Protein AF-A0A957G9R8-F1 (afdb_monomer)

pLDDT: mean 89.54, std 7.8, range [65.19, 97.25]

Foldseek 3Di:
DQQAAFQQWEAEPVGHTDAGWWKKWAAPDDADVVVVRAGIWTWGADPVVRFIFTHHSVQWDHDDPPRSYIYGVHHPVCRVVSPRSDDDPCVVVVRIPMDTGHHD

Mean predicted aligned error: 4.34 Å

Radius of gyration: 12.79 Å; Cα contacts (8 Å, |Δi|>4): 226; chains: 1; bounding box: 31×30×31 Å

Sequence (104 aa):
MLPINYQDEVWTSDGQRLGVAHHYYERPDEAQPDLLFYAAYVEVENFDLGMTYYIPTDFFAERGESSGRVTLTVPMKTVLNRTWTRRPEFVIRGLAQEQELPAG

Secondary structure (DSSP, 8-state):
--S--TTPEEE-TTS-EEEEEEEEEE-SSPPBGGGTB-SEEEEEEETTTTEEEEEEGGGEEEEETTTTEEEESS-HHHHHHTTTTSPPHHHHTT-SEEEEPPP-

Structure (mmCIF, N/CA/C/O backbone):
data_AF-A0A957G9R8-F1
#
_entry.id   AF-A0A957G9R8-F1
#
loop_
_atom_site.group_PDB
_atom_site.id
_atom_site.type_symbol
_atom_site.label_atom_id
_atom_site.label_alt_id
_atom_site.label_comp_id
_atom_site.label_asym_id
_atom_site.label_entity_id
_atom_site.label_seq_id
_atom_site.pdbx_PDB_ins_code
_atom_site.Cartn_x
_atom_site.Cartn_y
_atom_site.Cartn_z
_atom_site.occupancy
_atom_site.B_iso_or_equiv
_atom_site.auth_seq_id
_atom_site.auth_comp_id
_atom_site.auth_asym_id
_atom_site.auth_atom_id
_atom_site.pdbx_PDB_model_num
ATOM 1 N N . MET A 1 1 ? -11.573 -1.261 -10.094 1.00 65.19 1 MET A N 1
ATOM 2 C CA . MET A 1 1 ? -11.075 0.083 -9.734 1.00 65.19 1 MET A CA 1
ATOM 3 C C . MET A 1 1 ? -10.380 -0.059 -8.395 1.00 65.19 1 MET A C 1
ATOM 5 O O . MET A 1 1 ? -10.948 -0.720 -7.533 1.00 65.19 1 MET A O 1
ATOM 9 N N . LEU A 1 2 ? -9.147 0.432 -8.260 1.00 81.12 2 LEU A N 1
ATOM 10 C CA . LEU A 1 2 ? -8.383 0.298 -7.020 1.00 81.12 2 LEU A CA 1
ATOM 11 C C . LEU A 1 2 ? -9.053 1.155 -5.929 1.00 81.12 2 LEU A C 1
ATOM 13 O O . LEU A 1 2 ? -9.298 2.334 -6.183 1.00 81.12 2 LEU A O 1
ATOM 17 N N . PRO A 1 3 ? -9.396 0.596 -4.757 1.00 86.50 3 PRO A N 1
ATOM 18 C CA . PRO A 1 3 ? -10.121 1.313 -3.713 1.00 86.50 3 PRO A CA 1
ATOM 19 C C . PRO A 1 3 ? -9.145 2.132 -2.858 1.00 86.50 3 PRO A C 1
ATOM 21 O O . PRO A 1 3 ? -9.015 1.897 -1.661 1.00 86.50 3 PRO A O 1
ATOM 24 N N . ILE A 1 4 ? -8.405 3.051 -3.480 1.00 92.25 4 ILE A N 1
ATOM 25 C CA . ILE A 1 4 ? -7.467 3.927 -2.778 1.00 92.25 4 ILE A CA 1
ATOM 26 C C . ILE A 1 4 ? -7.305 5.260 -3.498 1.00 92.25 4 ILE A C 1
ATOM 28 O O . ILE A 1 4 ? -7.159 5.307 -4.721 1.00 92.25 4 ILE A O 1
ATOM 32 N N . ASN A 1 5 ? -7.305 6.323 -2.708 1.00 93.81 5 ASN A N 1
ATOM 33 C CA . ASN A 1 5 ? -7.073 7.688 -3.142 1.00 93.81 5 ASN A CA 1
ATOM 34 C C . ASN A 1 5 ? -5.739 8.201 -2.582 1.00 93.81 5 ASN A C 1
ATOM 36 O O . ASN A 1 5 ? -5.149 7.620 -1.666 1.00 93.81 5 ASN A O 1
ATOM 40 N N . TYR A 1 6 ? -5.264 9.313 -3.134 1.00 94.12 6 TYR A N 1
ATOM 41 C CA . TYR A 1 6 ? -4.105 10.026 -2.619 1.00 94.12 6 TYR A CA 1
ATOM 42 C C . TYR A 1 6 ? -4.325 10.400 -1.146 1.00 94.12 6 TYR A C 1
ATOM 44 O O . TYR A 1 6 ? -5.383 10.906 -0.774 1.00 94.12 6 TYR A O 1
ATOM 52 N N . GLN A 1 7 ? -3.309 10.147 -0.323 1.00 94.44 7 GLN A N 1
ATOM 53 C CA . GLN A 1 7 ? -3.271 10.352 1.127 1.00 94.44 7 GLN A CA 1
ATOM 54 C C . GLN A 1 7 ? -4.228 9.505 1.971 1.00 94.44 7 GLN A C 1
ATOM 56 O O . GLN A 1 7 ? -4.284 9.702 3.187 1.00 94.44 7 GLN A O 1
ATOM 61 N N . ASP A 1 8 ? -4.909 8.516 1.389 1.00 95.38 8 ASP A N 1
ATOM 62 C CA . ASP A 1 8 ? -5.616 7.530 2.200 1.00 95.38 8 ASP A CA 1
ATOM 63 C C . ASP A 1 8 ? -4.635 6.800 3.129 1.00 95.38 8 ASP A C 1
ATOM 65 O O . ASP A 1 8 ? -3.535 6.395 2.732 1.00 95.38 8 ASP A O 1
ATOM 69 N N . GLU A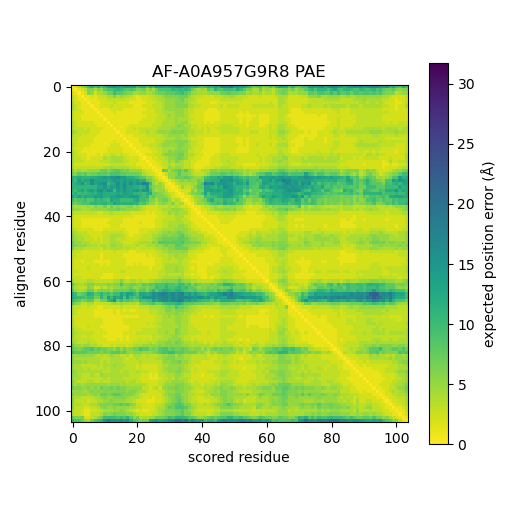 1 9 ? -5.051 6.593 4.375 1.00 95.88 9 GLU A N 1
ATOM 70 C CA . GLU A 1 9 ? -4.285 5.822 5.337 1.00 95.88 9 GLU A CA 1
ATOM 71 C C . GLU A 1 9 ? -4.373 4.331 5.032 1.00 95.88 9 GLU A C 1
ATOM 73 O O . GLU A 1 9 ? -5.461 3.761 4.919 1.00 95.88 9 GLU A O 1
ATOM 78 N N . VAL A 1 10 ? -3.226 3.663 5.007 1.00 96.56 10 VAL A N 1
ATOM 79 C CA . VAL A 1 10 ? -3.141 2.224 4.765 1.00 96.56 10 VAL A CA 1
ATOM 80 C C . VAL A 1 10 ? -2.880 1.494 6.072 1.00 96.56 10 VAL A C 1
ATOM 82 O O . VAL A 1 10 ? -1.921 1.782 6.792 1.00 96.56 10 VAL A O 1
ATOM 85 N N . TRP A 1 11 ? -3.732 0.520 6.369 1.00 96.44 11 TRP A N 1
ATOM 86 C CA . TRP A 1 11 ? -3.700 -0.263 7.598 1.00 96.44 11 TRP A CA 1
ATOM 87 C C . TRP A 1 11 ? -3.644 -1.753 7.284 1.00 96.44 11 TRP A C 1
ATOM 89 O O . TRP A 1 11 ? -4.271 -2.219 6.342 1.00 96.44 11 TRP A O 1
ATOM 99 N N . THR A 1 12 ? -2.926 -2.534 8.078 1.00 96.50 12 THR A N 1
ATOM 100 C CA . THR A 1 12 ? -2.902 -3.996 7.952 1.00 96.50 12 THR A CA 1
ATOM 101 C C . THR A 1 12 ? -4.188 -4.627 8.492 1.00 96.50 12 THR A C 1
ATOM 103 O O . THR A 1 12 ? -4.925 -4.008 9.266 1.00 96.50 12 THR A O 1
ATOM 106 N N . SER A 1 13 ? -4.450 -5.887 8.132 1.00 96.25 13 SER A N 1
ATOM 107 C CA . SER A 1 13 ? -5.645 -6.618 8.584 1.00 96.25 13 SER A CA 1
ATOM 108 C C . SER A 1 13 ? -5.702 -6.799 10.107 1.00 96.25 13 SER A C 1
ATOM 110 O O . SER A 1 13 ? -6.775 -6.975 10.674 1.00 96.25 13 SER A O 1
ATOM 112 N N . ASP A 1 14 ? -4.543 -6.775 10.773 1.00 96.31 14 ASP A N 1
ATOM 113 C CA . ASP A 1 14 ? -4.388 -6.836 12.230 1.00 96.31 14 ASP A CA 1
ATOM 114 C C . ASP A 1 14 ? -4.346 -5.446 12.896 1.00 96.31 14 ASP A C 1
ATOM 116 O O . ASP A 1 14 ? -4.028 -5.337 14.077 1.00 96.31 14 ASP A O 1
ATOM 120 N N . GLY A 1 15 ? -4.703 -4.387 12.161 1.00 95.06 15 GLY A N 1
ATOM 121 C CA . GLY A 1 15 ? -4.953 -3.058 12.718 1.00 95.06 15 GLY A CA 1
ATOM 122 C C . GLY A 1 15 ? -3.712 -2.193 12.931 1.00 95.06 15 GLY A C 1
ATOM 123 O O . GLY A 1 15 ? -3.771 -1.257 13.724 1.00 95.06 15 GLY A O 1
ATOM 124 N N . GLN A 1 16 ? -2.605 -2.464 12.237 1.00 95.38 16 GLN A N 1
ATOM 125 C CA . GLN A 1 16 ? -1.395 -1.640 12.311 1.00 95.38 16 GLN A CA 1
ATOM 126 C C . GLN A 1 16 ? -1.353 -0.644 11.153 1.00 95.38 16 GLN A C 1
ATOM 128 O O . GLN A 1 16 ? -1.530 -1.019 9.995 1.00 95.38 16 GLN A O 1
ATOM 133 N N . ARG A 1 17 ? -1.106 0.633 11.451 1.00 95.50 17 ARG A N 1
ATOM 134 C CA . ARG A 1 17 ? -0.970 1.678 10.429 1.00 95.50 17 ARG A CA 1
ATOM 135 C C . ARG A 1 17 ? 0.382 1.564 9.731 1.00 95.50 17 ARG A C 1
ATOM 137 O O . ARG A 1 17 ? 1.416 1.556 10.395 1.00 95.50 17 ARG A O 1
ATOM 144 N N . LEU A 1 18 ? 0.367 1.519 8.401 1.00 95.88 18 LEU A N 1
ATOM 145 C CA . LEU A 1 18 ? 1.574 1.534 7.577 1.00 95.88 18 LEU A CA 1
ATOM 146 C C . LEU A 1 18 ? 1.981 2.944 7.180 1.00 95.88 18 LE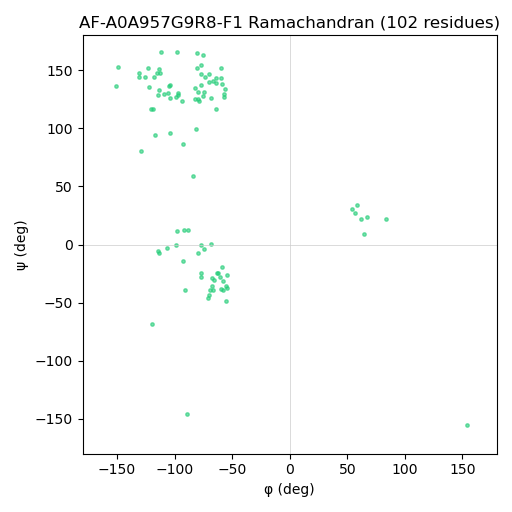U A C 1
ATOM 148 O O . LEU A 1 18 ? 3.171 3.216 7.191 1.00 95.88 18 LEU A O 1
ATOM 152 N N . GLY A 1 19 ? 1.039 3.826 6.853 1.00 96.62 19 GLY A N 1
ATOM 153 C CA . GLY A 1 19 ? 1.339 5.168 6.352 1.00 96.62 19 GLY A CA 1
ATOM 154 C C . GLY A 1 19 ? 0.209 5.712 5.485 1.00 96.62 19 GLY A C 1
ATOM 155 O O . GLY A 1 19 ? -0.932 5.270 5.630 1.00 96.62 19 GLY A O 1
ATOM 156 N N . VAL A 1 20 ? 0.533 6.638 4.585 1.00 96.44 20 VAL A N 1
ATOM 157 C CA . VAL A 1 20 ? -0.406 7.239 3.623 1.00 96.44 20 VAL A CA 1
ATOM 158 C C . VAL A 1 20 ? 0.001 6.929 2.185 1.00 96.44 20 VAL A C 1
ATOM 160 O O . VAL A 1 20 ? 1.190 6.837 1.886 1.00 96.44 20 VAL A O 1
ATOM 163 N N . ALA A 1 21 ? -0.974 6.732 1.301 1.00 96.69 21 ALA A N 1
ATOM 164 C CA . ALA A 1 21 ? -0.730 6.360 -0.092 1.00 96.69 21 ALA A CA 1
ATOM 165 C C . ALA A 1 21 ? -0.405 7.567 -0.981 1.00 96.69 21 ALA A C 1
ATOM 167 O O . ALA A 1 21 ? -1.103 8.577 -0.927 1.00 96.69 21 ALA A O 1
ATOM 168 N N . HIS A 1 22 ? 0.621 7.455 -1.825 1.00 94.69 22 HIS A N 1
ATOM 169 C CA . HIS A 1 22 ? 1.079 8.539 -2.702 1.00 94.69 22 HIS A CA 1
ATOM 170 C C . HIS A 1 22 ? 0.997 8.166 -4.185 1.00 94.69 22 HIS A C 1
ATOM 172 O O . HIS A 1 22 ? 0.163 8.707 -4.910 1.00 94.69 22 HIS A O 1
ATOM 178 N N . HIS A 1 23 ? 1.836 7.228 -4.625 1.00 94.19 23 HIS A N 1
ATOM 179 C CA . HIS A 1 23 ? 1.983 6.884 -6.039 1.00 94.19 23 HIS A CA 1
ATOM 180 C C . HIS A 1 23 ? 1.489 5.476 -6.337 1.00 94.19 23 HIS A C 1
ATOM 182 O O . HIS A 1 23 ? 1.575 4.570 -5.503 1.00 94.19 23 HIS A O 1
ATOM 188 N N . TYR A 1 24 ? 1.021 5.288 -7.565 1.00 93.88 24 TYR A N 1
ATOM 189 C CA . TYR A 1 24 ? 0.719 3.989 -8.141 1.00 93.88 24 TYR A CA 1
ATOM 190 C C . TYR A 1 24 ? 1.747 3.664 -9.226 1.00 93.88 24 TYR A C 1
ATOM 192 O O . TYR A 1 24 ? 2.001 4.465 -10.124 1.00 93.88 24 TYR A O 1
ATOM 200 N N . TYR A 1 25 ? 2.331 2.473 -9.148 1.00 94.19 25 TYR A N 1
ATOM 201 C CA . TYR A 1 25 ? 3.324 1.975 -10.090 1.00 94.19 25 TYR A CA 1
ATOM 202 C C . TYR A 1 25 ? 2.811 0.720 -10.772 1.00 94.19 25 TYR A C 1
ATOM 204 O O . TYR A 1 25 ? 2.663 -0.316 -10.121 1.00 94.19 25 TYR A O 1
ATOM 212 N N . GLU A 1 26 ? 2.625 0.782 -12.085 1.00 92.44 26 GLU A N 1
ATOM 213 C CA . GLU A 1 26 ? 2.250 -0.372 -12.898 1.00 92.44 26 GLU A CA 1
ATOM 214 C C . GLU A 1 26 ? 3.437 -0.899 -13.696 1.00 92.44 26 GLU A C 1
ATOM 216 O O . GLU A 1 26 ? 4.257 -0.150 -14.240 1.00 92.44 26 GLU A O 1
ATOM 221 N N . ARG A 1 27 ? 3.554 -2.223 -13.728 1.00 87.88 27 ARG A N 1
ATOM 222 C CA . ARG A 1 27 ? 4.557 -2.929 -14.510 1.00 87.88 27 ARG A CA 1
ATOM 223 C C . ARG A 1 27 ? 4.133 -2.942 -15.987 1.00 87.88 27 ARG A C 1
ATOM 225 O O . ARG A 1 27 ? 2.977 -3.228 -16.272 1.00 87.88 27 ARG A O 1
ATOM 232 N N . PRO A 1 28 ? 5.059 -2.709 -16.932 1.00 81.31 28 PRO A N 1
ATOM 233 C CA . PRO A 1 28 ? 4.752 -2.778 -18.363 1.00 81.31 28 PRO A CA 1
ATOM 234 C C . PRO A 1 28 ? 4.648 -4.219 -18.902 1.00 81.31 28 PRO A C 1
ATOM 236 O O . PRO A 1 28 ? 4.005 -4.450 -19.922 1.00 81.31 28 PRO A O 1
ATOM 239 N N . ASP A 1 29 ? 5.298 -5.171 -18.231 1.00 77.81 29 ASP A N 1
ATOM 240 C CA . ASP A 1 29 ? 5.394 -6.584 -18.610 1.00 77.81 29 ASP A CA 1
ATOM 241 C C . ASP A 1 29 ? 4.385 -7.475 -17.864 1.00 77.81 29 ASP A C 1
ATOM 243 O O . ASP A 1 29 ? 3.847 -7.104 -16.819 1.00 77.81 29 ASP A O 1
ATOM 247 N N . GLU A 1 30 ? 4.199 -8.703 -18.359 1.00 78.00 30 GLU A N 1
ATOM 248 C CA . GLU A 1 30 ? 3.310 -9.703 -17.760 1.00 78.00 30 GLU A CA 1
ATOM 249 C C . GLU A 1 30 ? 3.682 -10.007 -16.294 1.00 78.00 30 GLU A C 1
ATOM 251 O O . GLU A 1 30 ? 4.829 -10.323 -15.958 1.00 78.00 30 GLU A O 1
ATOM 256 N N . ALA A 1 31 ? 2.696 -9.898 -15.403 1.00 76.12 31 ALA A N 1
ATOM 257 C CA . ALA A 1 31 ? 2.854 -10.193 -13.985 1.00 76.12 31 ALA A CA 1
ATOM 258 C C . ALA A 1 31 ? 2.942 -11.707 -13.738 1.00 76.12 31 ALA A C 1
ATOM 260 O O . ALA A 1 31 ? 2.244 -12.495 -14.368 1.00 76.12 31 ALA A O 1
ATOM 261 N N . GLN A 1 32 ? 3.756 -12.115 -12.762 1.00 75.56 32 GLN A N 1
ATOM 262 C CA . GLN A 1 32 ? 3.851 -13.503 -12.294 1.00 75.56 32 GLN A CA 1
ATOM 263 C C . GLN A 1 32 ? 3.720 -13.523 -10.763 1.00 75.56 32 GLN A C 1
ATOM 265 O O . GLN A 1 32 ? 4.730 -13.579 -10.050 1.00 75.56 32 GLN A O 1
ATOM 270 N N . PRO A 1 33 ? 2.487 -13.444 -10.226 1.00 69.31 33 PRO A N 1
ATOM 271 C CA . PRO A 1 33 ? 2.243 -13.335 -8.785 1.00 69.31 33 PRO A CA 1
ATOM 272 C C . PRO A 1 33 ? 2.830 -14.495 -7.970 1.00 69.31 33 PRO A C 1
AT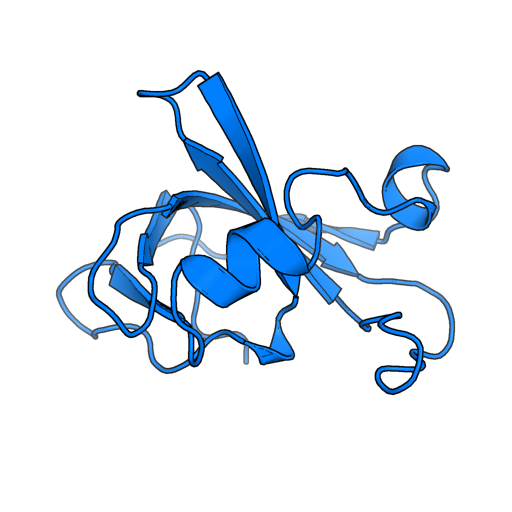OM 274 O O . PRO A 1 33 ? 3.288 -14.281 -6.846 1.00 69.31 33 PRO A O 1
ATOM 277 N N . ASP A 1 34 ? 2.900 -15.693 -8.559 1.00 72.31 34 ASP A N 1
ATOM 278 C CA . ASP A 1 34 ? 3.510 -16.886 -7.950 1.00 72.31 34 ASP A CA 1
ATOM 279 C C . ASP A 1 34 ? 5.013 -16.713 -7.677 1.00 72.31 34 ASP A C 1
ATOM 281 O O . ASP A 1 34 ? 5.564 -17.333 -6.767 1.00 72.31 34 ASP A O 1
ATOM 285 N N . LEU A 1 35 ? 5.672 -15.817 -8.420 1.00 69.12 35 LEU A N 1
ATOM 286 C CA . LEU A 1 35 ? 7.064 -15.408 -8.214 1.00 69.12 35 LEU A CA 1
ATOM 287 C C . LEU A 1 35 ? 7.187 -14.094 -7.431 1.00 69.12 35 LEU A C 1
ATOM 289 O O . LEU A 1 35 ? 8.267 -13.509 -7.368 1.00 69.12 35 LEU A O 1
ATOM 293 N N . LEU A 1 36 ? 6.090 -13.615 -6.832 1.00 72.25 36 LEU A N 1
ATOM 294 C CA . LEU A 1 36 ? 5.990 -12.306 -6.176 1.00 72.25 36 LEU A CA 1
ATOM 295 C C . LEU A 1 36 ? 6.231 -11.128 -7.140 1.00 72.25 36 LEU A C 1
ATOM 297 O O . LEU A 1 36 ? 6.559 -10.021 -6.703 1.00 72.25 36 LEU A O 1
ATOM 301 N N . PHE A 1 37 ? 6.042 -11.348 -8.444 1.00 78.75 37 PHE A N 1
ATOM 302 C CA . PHE A 1 37 ? 6.036 -10.300 -9.457 1.00 78.75 37 PHE A CA 1
ATOM 303 C C . PHE A 1 37 ? 4.612 -9.818 -9.676 1.00 78.75 37 PHE A C 1
ATOM 305 O O . PHE A 1 37 ? 3.899 -10.296 -10.554 1.00 78.75 37 PHE A O 1
ATOM 312 N N . TYR A 1 38 ? 4.203 -8.861 -8.854 1.00 87.81 38 TYR A N 1
ATOM 313 C CA . TYR A 1 38 ? 2.877 -8.271 -8.960 1.00 87.81 38 TYR A CA 1
ATOM 314 C C . TYR A 1 38 ? 2.803 -7.281 -10.123 1.00 87.81 38 TYR A C 1
ATOM 316 O O . TYR A 1 38 ? 3.822 -6.712 -10.544 1.00 87.81 38 TYR A O 1
ATOM 324 N N . ALA A 1 39 ? 1.584 -7.106 -10.632 1.00 88.50 39 ALA A N 1
ATOM 325 C CA . ALA A 1 39 ? 1.285 -6.216 -11.748 1.00 88.50 39 ALA A CA 1
ATOM 326 C C . ALA A 1 39 ? 1.450 -4.746 -11.359 1.00 88.50 39 ALA A C 1
ATOM 328 O O . ALA A 1 39 ? 1.983 -3.958 -12.133 1.00 88.50 39 ALA A O 1
ATOM 329 N N . ALA A 1 40 ? 1.040 -4.389 -10.141 1.00 92.38 40 ALA A N 1
ATOM 330 C CA . ALA A 1 40 ? 1.085 -3.014 -9.683 1.00 92.38 40 ALA A CA 1
ATOM 331 C C . ALA A 1 40 ? 1.297 -2.898 -8.175 1.00 92.38 40 ALA A C 1
ATOM 333 O O . ALA A 1 40 ? 0.910 -3.781 -7.400 1.00 92.38 40 ALA A O 1
ATOM 334 N N . TYR A 1 41 ? 1.892 -1.779 -7.776 1.00 94.81 41 TYR A N 1
ATOM 335 C CA . TYR A 1 41 ? 2.224 -1.442 -6.400 1.00 94.81 41 TYR A CA 1
ATOM 336 C C . TYR A 1 41 ? 1.736 -0.037 -6.070 1.00 94.81 41 TYR A C 1
ATOM 338 O O . TYR A 1 41 ? 1.769 0.850 -6.918 1.00 94.81 41 TYR A O 1
ATOM 346 N N . VAL A 1 42 ? 1.358 0.172 -4.816 1.00 96.56 42 VAL A N 1
ATOM 347 C CA . VAL A 1 42 ? 1.124 1.494 -4.239 1.00 96.56 42 VAL A CA 1
ATOM 348 C C . VAL A 1 42 ? 2.284 1.835 -3.316 1.00 96.56 42 VAL A C 1
ATOM 350 O O . VAL A 1 42 ? 2.664 1.027 -2.462 1.00 96.56 42 VAL A O 1
ATOM 353 N N . GLU A 1 43 ? 2.843 3.027 -3.485 1.00 96.94 43 GLU A N 1
ATOM 354 C CA . GLU A 1 43 ? 3.797 3.608 -2.549 1.00 96.94 43 GLU A CA 1
ATOM 355 C C . GLU A 1 43 ? 3.061 4.183 -1.344 1.00 96.94 43 GLU A C 1
ATOM 357 O O . GLU A 1 43 ? 2.164 5.016 -1.477 1.00 96.94 43 GLU A O 1
ATOM 362 N N . VAL A 1 44 ? 3.443 3.703 -0.165 1.00 97.25 44 VAL A N 1
ATOM 363 C CA . VAL A 1 44 ? 2.876 4.094 1.121 1.00 97.25 44 VAL A CA 1
ATOM 364 C C . VAL A 1 44 ? 3.990 4.665 1.981 1.00 97.25 44 VAL A C 1
ATOM 366 O O . VAL A 1 44 ? 4.931 3.955 2.344 1.00 97.25 44 VAL A O 1
ATOM 369 N N . GLU A 1 45 ? 3.880 5.940 2.325 1.00 96.88 45 GLU A N 1
ATOM 370 C CA . GLU A 1 45 ? 4.878 6.656 3.110 1.00 96.88 45 GLU A CA 1
ATOM 371 C C . GLU A 1 45 ? 4.474 6.727 4.583 1.00 96.88 45 GLU A C 1
ATOM 373 O O . GLU A 1 45 ? 3.380 7.160 4.953 1.00 96.88 45 GLU A O 1
ATOM 378 N N . ASN A 1 46 ? 5.391 6.299 5.445 1.00 95.56 46 ASN A N 1
ATOM 379 C CA . ASN A 1 46 ? 5.312 6.447 6.886 1.00 95.56 46 ASN A CA 1
ATOM 380 C C . ASN A 1 46 ? 6.255 7.563 7.332 1.00 95.56 46 ASN A C 1
ATOM 382 O O . ASN A 1 46 ? 7.445 7.334 7.560 1.00 95.56 46 ASN A O 1
ATOM 386 N N . PHE A 1 47 ? 5.718 8.768 7.490 1.00 90.81 47 PHE A N 1
ATOM 387 C CA . PHE A 1 47 ? 6.504 9.911 7.950 1.00 90.81 47 PHE A CA 1
ATOM 388 C C . PHE A 1 47 ? 6.972 9.781 9.403 1.00 90.81 47 PHE A C 1
ATOM 390 O O . PHE A 1 47 ? 8.036 10.293 9.739 1.00 90.81 47 PHE A O 1
ATOM 397 N N . ASP A 1 48 ? 6.226 9.060 10.245 1.00 90.62 48 ASP A N 1
ATOM 398 C CA . ASP A 1 48 ? 6.557 8.884 11.664 1.00 90.62 48 ASP A CA 1
ATOM 399 C C . ASP A 1 48 ? 7.830 8.043 11.849 1.00 90.62 48 ASP A C 1
ATOM 401 O O . ASP A 1 48 ? 8.629 8.287 12.753 1.00 90.62 48 ASP A O 1
ATOM 405 N N . LEU A 1 49 ? 8.029 7.053 10.976 1.00 90.00 49 LEU A N 1
ATOM 406 C CA . LEU A 1 49 ? 9.157 6.120 11.018 1.00 90.00 49 LEU A CA 1
ATOM 407 C C . LEU A 1 49 ? 10.204 6.386 9.928 1.00 90.00 49 LEU A C 1
ATOM 409 O O . LEU A 1 49 ? 11.216 5.687 9.882 1.00 90.00 49 LEU A O 1
ATOM 413 N N . GLY A 1 50 ? 9.963 7.356 9.039 1.00 92.31 50 GLY A N 1
ATOM 414 C CA . GLY A 1 50 ? 10.807 7.612 7.870 1.00 92.31 50 GLY A CA 1
ATOM 415 C C . GLY A 1 50 ? 10.926 6.394 6.947 1.00 92.31 50 GLY A C 1
ATOM 416 O O . GLY A 1 50 ? 11.996 6.142 6.394 1.00 92.31 50 GLY A O 1
ATOM 417 N N . MET A 1 51 ? 9.859 5.598 6.836 1.00 91.88 51 MET A N 1
ATOM 418 C CA . MET A 1 51 ? 9.833 4.372 6.036 1.00 91.88 51 MET A CA 1
ATOM 419 C C . MET A 1 51 ? 8.903 4.514 4.840 1.00 91.88 51 MET A C 1
ATOM 421 O O . MET A 1 51 ? 7.855 5.144 4.929 1.00 91.88 51 MET A O 1
ATOM 425 N N . THR A 1 52 ? 9.250 3.840 3.750 1.00 95.69 52 THR A N 1
ATOM 426 C CA . THR A 1 52 ? 8.403 3.733 2.563 1.00 95.69 52 THR A CA 1
ATOM 427 C C . THR A 1 52 ? 8.137 2.266 2.274 1.00 95.69 52 THR A C 1
ATOM 429 O O . THR A 1 52 ? 9.050 1.435 2.315 1.00 95.69 52 THR A O 1
ATOM 432 N N . TYR A 1 53 ? 6.883 1.951 1.977 1.00 96.12 53 TYR A N 1
ATOM 433 C CA . TYR A 1 53 ? 6.448 0.627 1.570 1.00 96.12 53 TYR A CA 1
ATOM 434 C C . TYR A 1 53 ? 5.938 0.651 0.133 1.00 96.12 53 TYR A C 1
ATOM 436 O O . TYR A 1 53 ? 5.330 1.619 -0.305 1.00 96.12 53 TYR A O 1
ATOM 444 N N . TYR A 1 54 ? 6.136 -0.452 -0.575 1.00 95.56 54 TYR A N 1
ATOM 445 C CA . TYR A 1 54 ? 5.616 -0.715 -1.909 1.00 95.56 54 TYR A CA 1
ATOM 446 C C . TYR A 1 54 ? 4.681 -1.910 -1.799 1.00 95.56 54 TYR A C 1
ATOM 448 O O . TYR A 1 54 ? 5.116 -3.065 -1.801 1.00 95.56 54 TYR A O 1
ATOM 456 N N . ILE A 1 55 ? 3.394 -1.622 -1.634 1.00 96.06 55 ILE A N 1
ATOM 457 C CA . ILE A 1 55 ? 2.374 -2.626 -1.345 1.00 96.06 55 ILE A CA 1
ATOM 458 C C . ILE A 1 55 ? 1.737 -3.085 -2.656 1.00 96.06 55 ILE A C 1
ATOM 460 O O . ILE A 1 55 ? 1.210 -2.246 -3.384 1.00 96.06 55 ILE A O 1
ATOM 464 N N . PRO A 1 56 ? 1.742 -4.389 -2.978 1.00 94.8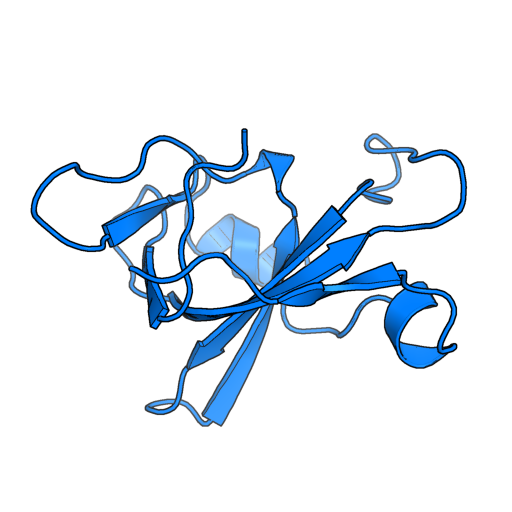1 56 PRO A N 1
ATOM 465 C CA . PRO A 1 56 ? 1.052 -4.869 -4.163 1.00 94.81 56 PRO A CA 1
ATOM 466 C C . PRO A 1 56 ? -0.455 -4.645 -4.076 1.00 94.81 56 PRO A C 1
ATOM 468 O O . PRO A 1 56 ? -1.074 -4.870 -3.033 1.00 94.81 56 PRO A O 1
ATOM 471 N N . THR A 1 57 ? -1.039 -4.230 -5.194 1.00 93.69 57 THR A N 1
ATOM 472 C CA . THR A 1 57 ? -2.463 -3.871 -5.290 1.00 93.69 57 THR A CA 1
ATOM 473 C C . THR A 1 57 ? -3.408 -5.025 -4.950 1.00 93.69 57 THR A C 1
ATOM 475 O O . THR A 1 57 ? -4.474 -4.788 -4.387 1.00 93.69 57 THR A O 1
ATOM 478 N N . ASP A 1 58 ? -2.976 -6.270 -5.168 1.00 92.00 58 ASP A N 1
ATOM 479 C CA . ASP A 1 58 ? -3.701 -7.499 -4.816 1.00 92.00 58 ASP A CA 1
ATOM 480 C C . ASP A 1 58 ? -4.032 -7.626 -3.318 1.00 92.00 58 ASP A C 1
ATOM 482 O O . ASP A 1 58 ? -4.898 -8.411 -2.928 1.00 92.00 58 ASP A O 1
ATOM 486 N N . PHE A 1 59 ? -3.331 -6.881 -2.457 1.00 94.62 59 PHE A N 1
ATOM 487 C CA . PHE A 1 59 ? -3.528 -6.937 -1.011 1.00 94.62 59 PHE A CA 1
ATOM 488 C C . PHE A 1 59 ? -4.412 -5.824 -0.462 1.00 94.62 59 PHE A C 1
ATOM 490 O O . PHE A 1 59 ? -4.642 -5.813 0.743 1.00 94.62 59 PHE A O 1
ATOM 497 N N . PHE A 1 60 ? -4.921 -4.909 -1.286 1.00 94.12 60 PHE A N 1
ATOM 498 C CA . PHE A 1 60 ? -5.862 -3.888 -0.829 1.00 94.12 60 PHE A CA 1
ATOM 499 C C . PHE A 1 60 ? -7.279 -4.468 -0.785 1.00 94.12 60 PHE A C 1
ATOM 501 O O . PHE A 1 60 ? -7.767 -5.018 -1.770 1.00 94.12 60 PHE A O 1
ATOM 508 N N . ALA A 1 61 ? -7.925 -4.371 0.377 1.00 91.38 61 ALA A N 1
ATOM 509 C CA . ALA A 1 61 ? -9.337 -4.697 0.544 1.00 91.38 61 ALA A CA 1
ATOM 510 C C . ALA A 1 61 ? -10.188 -3.443 0.277 1.00 91.38 61 ALA A C 1
ATOM 512 O O . ALA A 1 61 ? -9.841 -2.614 -0.556 1.00 91.38 61 ALA A O 1
ATOM 513 N N . GLU A 1 62 ? -11.307 -3.286 0.978 1.00 84.62 62 GLU A N 1
ATOM 514 C CA . GLU A 1 62 ? -12.196 -2.140 0.803 1.00 84.62 62 GLU A CA 1
ATOM 515 C C . GLU A 1 62 ? -11.660 -0.861 1.473 1.00 84.62 62 GLU A C 1
ATOM 517 O O . GLU A 1 62 ? -11.031 -0.889 2.540 1.00 84.62 62 GLU A O 1
ATOM 522 N N . ARG A 1 63 ? -11.960 0.281 0.840 1.00 84.50 63 ARG A N 1
ATOM 523 C CA . ARG A 1 63 ? -11.840 1.617 1.434 1.00 84.50 63 ARG A CA 1
ATOM 524 C C . ARG A 1 63 ? -13.051 1.851 2.326 1.00 84.50 63 ARG A C 1
ATOM 526 O O . ARG A 1 63 ? -14.182 1.762 1.857 1.00 84.50 63 ARG A O 1
ATOM 533 N N . GLY A 1 64 ? -12.830 2.185 3.593 1.00 82.00 64 GLY A N 1
ATOM 534 C CA . GLY A 1 64 ? -13.914 2.627 4.468 1.00 82.00 64 GLY A CA 1
ATOM 535 C C . GLY A 1 64 ? -14.493 3.943 3.947 1.00 82.00 64 GLY A C 1
ATOM 536 O O . GLY A 1 64 ? -13.776 4.944 3.915 1.00 82.00 64 GLY A O 1
ATOM 537 N N . GLU A 1 65 ? -15.772 3.939 3.554 1.00 68.88 65 GLU A N 1
ATOM 538 C CA . GLU A 1 65 ? -16.431 5.036 2.818 1.00 68.88 65 GLU A CA 1
ATOM 539 C C . GLU A 1 65 ? -16.320 6.414 3.493 1.00 68.88 65 GLU A C 1
ATOM 541 O O . GLU A 1 65 ? -16.353 7.434 2.811 1.00 68.88 65 GLU A O 1
ATOM 546 N N . SER A 1 66 ? -16.159 6.469 4.819 1.00 70.38 66 SER A N 1
ATOM 547 C CA . SER A 1 66 ? -16.159 7.719 5.589 1.00 70.38 66 SER A CA 1
ATOM 548 C C . SER A 1 66 ? -14.830 8.074 6.260 1.00 70.38 66 SER A C 1
ATOM 550 O O . SER A 1 66 ? -14.747 9.119 6.899 1.00 70.38 66 SER A O 1
ATOM 552 N N . SER A 1 67 ? -13.816 7.206 6.205 1.00 73.00 67 SER A N 1
ATOM 553 C CA . SER A 1 67 ? -12.629 7.330 7.069 1.00 73.00 67 SER A CA 1
ATOM 554 C C . SER A 1 67 ? -11.325 7.642 6.341 1.00 73.00 67 SER A C 1
ATOM 556 O O . SER A 1 67 ? -10.323 7.834 7.021 1.00 73.00 67 SER A O 1
ATOM 558 N N . GLY A 1 68 ? -11.297 7.637 5.000 1.00 84.81 68 GLY A N 1
ATOM 559 C CA . GLY A 1 68 ? -10.037 7.754 4.244 1.00 84.81 68 GLY A CA 1
ATOM 560 C C . GLY A 1 68 ? -9.037 6.654 4.619 1.00 84.81 68 GLY A C 1
ATOM 561 O O . GLY A 1 68 ? -7.830 6.849 4.578 1.00 84.81 68 GLY A O 1
ATOM 562 N N . ARG A 1 69 ? -9.555 5.505 5.072 1.00 93.25 69 ARG A N 1
ATOM 563 C CA . ARG A 1 69 ? -8.779 4.365 5.559 1.00 93.25 69 ARG A CA 1
ATOM 564 C C . ARG A 1 69 ? -8.999 3.199 4.622 1.00 93.25 69 ARG A C 1
ATOM 566 O O . ARG A 1 69 ? -10.140 2.789 4.407 1.00 93.25 69 ARG A O 1
ATOM 573 N N . VAL A 1 70 ? -7.905 2.615 4.162 1.00 95.19 70 VAL A N 1
ATOM 574 C CA . VAL A 1 70 ? -7.891 1.380 3.388 1.00 95.19 70 VAL A CA 1
ATOM 575 C C . VAL A 1 70 ? -7.217 0.295 4.209 1.00 95.19 70 VAL A C 1
ATOM 577 O O . VAL A 1 70 ? -6.173 0.508 4.827 1.00 95.19 70 VAL A O 1
ATOM 580 N N . THR A 1 71 ? -7.843 -0.876 4.251 1.00 95.44 71 THR A N 1
ATOM 581 C CA . THR A 1 71 ? -7.312 -2.020 4.994 1.00 95.44 71 THR A CA 1
ATOM 582 C C . THR A 1 71 ? -6.723 -3.030 4.020 1.00 95.44 71 THR A C 1
ATOM 584 O O . THR A 1 71 ? -7.313 -3.326 2.985 1.00 95.44 71 THR A O 1
ATOM 587 N N . LEU A 1 72 ? -5.554 -3.569 4.342 1.00 96.00 72 LEU A N 1
ATOM 588 C CA . LEU A 1 72 ? -4.950 -4.661 3.601 1.00 96.00 72 LEU A CA 1
ATOM 589 C C . LEU A 1 72 ? -5.571 -5.993 4.018 1.00 96.00 72 LEU A C 1
ATOM 591 O O . LEU A 1 72 ? -5.957 -6.184 5.169 1.00 96.00 72 LEU A O 1
ATOM 595 N N . THR A 1 73 ? -5.577 -6.963 3.112 1.00 96.25 73 THR A N 1
ATOM 596 C CA . THR A 1 73 ? -6.016 -8.342 3.378 1.00 96.25 73 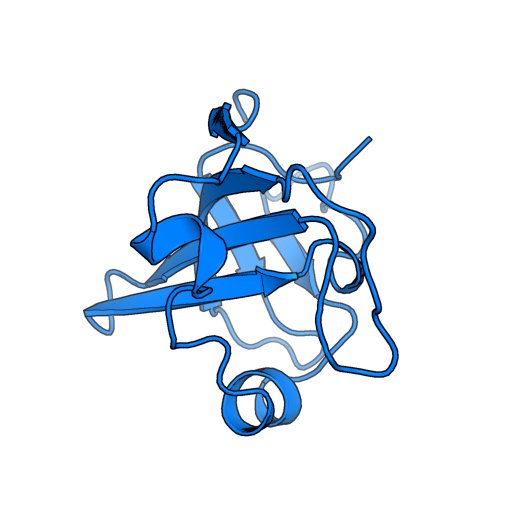THR A CA 1
ATOM 597 C C . THR A 1 73 ? -5.006 -9.150 4.204 1.00 96.25 73 THR A C 1
ATOM 599 O O . THR A 1 73 ? -5.281 -10.292 4.570 1.00 96.25 73 THR A O 1
ATOM 602 N N . VAL A 1 74 ? -3.836 -8.578 4.514 1.00 95.94 74 VAL A N 1
ATOM 603 C CA . VAL A 1 74 ? -2.726 -9.253 5.202 1.00 95.94 74 VAL A CA 1
ATOM 604 C C . VAL A 1 74 ? -2.296 -8.544 6.491 1.00 95.94 74 VAL A C 1
ATOM 606 O O . VAL A 1 74 ? -2.404 -7.317 6.588 1.00 95.94 74 VAL A O 1
ATOM 609 N N . PRO A 1 75 ? -1.743 -9.290 7.470 1.00 96.75 75 PRO A N 1
ATOM 610 C CA . PRO A 1 75 ? -1.233 -8.716 8.710 1.00 96.75 75 PRO A CA 1
ATOM 611 C C . PRO A 1 75 ? 0.166 -8.111 8.534 1.00 96.75 75 PRO A C 1
ATOM 613 O O . PRO A 1 75 ? 0.898 -8.460 7.600 1.00 96.75 75 PRO A O 1
ATOM 616 N N . MET A 1 76 ? 0.601 -7.294 9.496 1.00 94.19 76 MET A N 1
ATOM 617 C CA . MET A 1 76 ? 1.927 -6.655 9.485 1.00 94.19 76 MET A CA 1
ATOM 618 C C . MET A 1 76 ? 3.082 -7.654 9.358 1.00 94.19 76 MET A C 1
ATOM 620 O O . MET A 1 76 ? 4.067 -7.405 8.663 1.00 94.19 76 MET A O 1
ATOM 624 N N . LYS A 1 77 ? 2.948 -8.841 9.962 1.00 94.25 77 LYS A N 1
ATOM 625 C CA . LYS A 1 77 ? 3.943 -9.916 9.825 1.00 94.25 77 LYS A CA 1
ATOM 626 C C . LYS A 1 77 ? 4.223 -10.263 8.356 1.00 94.25 77 LYS A C 1
ATOM 628 O O . LYS A 1 77 ? 5.367 -10.534 7.999 1.00 94.25 77 LYS A O 1
ATOM 633 N N . T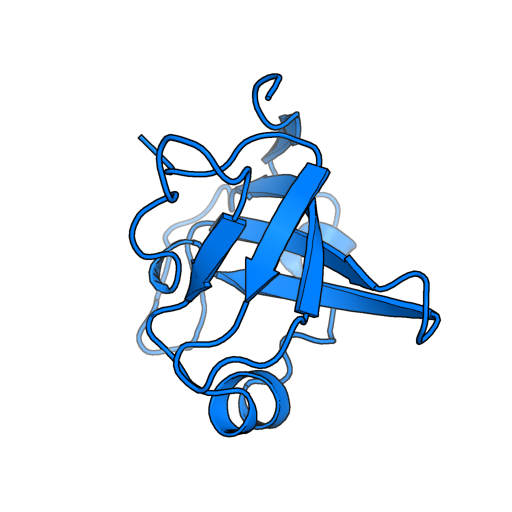HR A 1 78 ? 3.202 -10.247 7.499 1.00 94.00 78 THR A N 1
ATOM 634 C CA . THR A 1 78 ? 3.359 -10.511 6.063 1.00 94.00 78 THR A CA 1
ATOM 635 C C . THR A 1 78 ? 4.091 -9.370 5.366 1.00 94.00 78 THR A C 1
ATOM 637 O O . THR A 1 78 ? 5.001 -9.644 4.588 1.00 94.00 78 THR A O 1
ATOM 640 N N . VAL A 1 79 ? 3.751 -8.116 5.685 1.00 92.06 79 VAL A N 1
ATOM 641 C CA . VAL A 1 79 ? 4.407 -6.912 5.138 1.00 92.06 79 VAL A CA 1
ATOM 642 C C . VAL A 1 79 ? 5.916 -6.955 5.390 1.00 92.06 79 VAL A C 1
ATOM 644 O O . VAL A 1 79 ? 6.715 -6.793 4.467 1.00 92.06 79 VAL A O 1
ATOM 64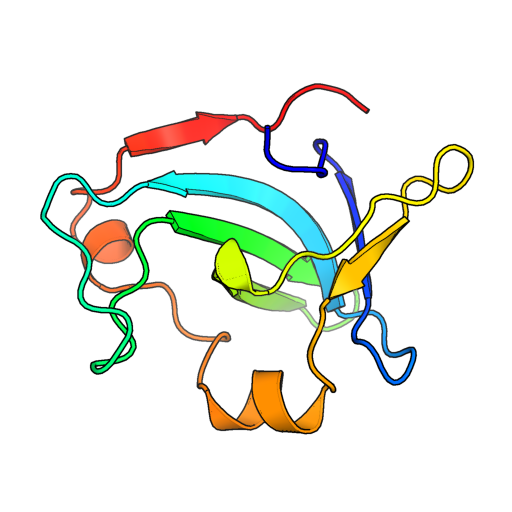7 N N . LEU A 1 80 ? 6.306 -7.253 6.632 1.00 88.88 80 LEU A N 1
ATOM 648 C CA . LEU A 1 80 ? 7.709 -7.334 7.040 1.00 88.88 80 LEU A CA 1
ATOM 649 C C . LEU A 1 80 ? 8.447 -8.502 6.367 1.00 88.88 80 LEU A C 1
ATOM 651 O O . LEU A 1 80 ? 9.588 -8.349 5.936 1.00 88.88 80 LEU A O 1
ATOM 655 N N . ASN A 1 81 ? 7.791 -9.657 6.225 1.00 89.94 81 ASN A N 1
ATOM 656 C CA . ASN A 1 81 ? 8.410 -10.851 5.646 1.00 89.94 81 ASN A CA 1
ATOM 657 C C . ASN A 1 81 ? 8.518 -10.810 4.116 1.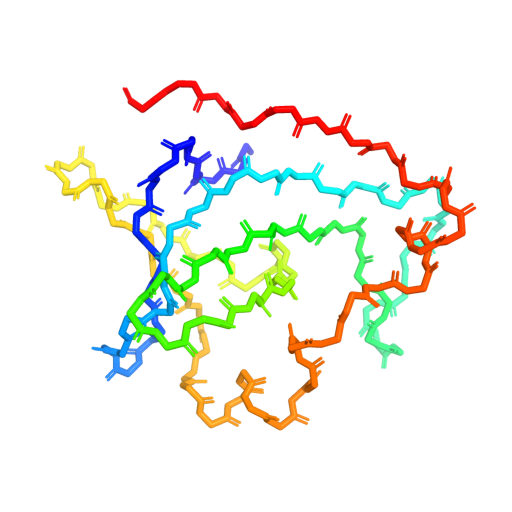00 89.94 81 ASN A C 1
ATOM 659 O O . ASN A 1 81 ? 9.415 -11.438 3.558 1.00 89.94 81 ASN A O 1
ATOM 663 N N . ARG A 1 82 ? 7.622 -10.097 3.421 1.00 84.44 82 ARG A N 1
ATOM 664 C CA . ARG A 1 82 ? 7.619 -10.007 1.948 1.00 84.44 82 ARG A CA 1
ATOM 665 C C . ARG A 1 82 ? 8.490 -8.879 1.396 1.00 84.44 82 ARG A C 1
ATOM 667 O O . ARG A 1 82 ? 8.434 -8.586 0.206 1.00 84.44 82 ARG A O 1
ATOM 674 N N . THR A 1 83 ? 9.343 -8.282 2.230 1.00 83.25 83 THR A N 1
ATOM 675 C CA . THR A 1 83 ? 10.315 -7.248 1.834 1.00 83.25 83 THR A CA 1
ATOM 676 C C . THR A 1 83 ? 9.690 -6.052 1.110 1.00 83.25 83 THR A C 1
ATOM 678 O O . THR A 1 83 ? 10.344 -5.411 0.292 1.00 83.25 83 THR A O 1
ATOM 681 N N . TRP A 1 84 ? 8.437 -5.711 1.425 1.00 91.75 84 TRP A N 1
ATOM 682 C CA . TRP A 1 84 ? 7.732 -4.585 0.800 1.00 91.75 84 TRP A CA 1
ATOM 683 C C . TRP A 1 84 ? 8.310 -3.217 1.174 1.00 91.75 84 TRP A C 1
ATOM 685 O O . TRP A 1 84 ? 7.848 -2.203 0.685 1.00 91.75 84 TRP A O 1
ATOM 695 N N . THR A 1 85 ? 9.354 -3.170 1.995 1.00 90.50 85 THR A N 1
ATOM 696 C CA . THR A 1 85 ? 10.172 -1.976 2.241 1.00 90.50 85 THR A CA 1
ATOM 697 C C . THR A 1 85 ? 11.205 -1.712 1.141 1.00 90.50 85 THR A C 1
ATOM 699 O O . THR A 1 85 ? 11.894 -0.696 1.166 1.00 90.50 85 THR A O 1
ATOM 702 N N . ARG A 1 86 ? 11.364 -2.627 0.174 1.00 90.12 86 ARG A N 1
ATOM 703 C CA . ARG A 1 86 ? 12.260 -2.451 -0.973 1.00 90.12 86 ARG A CA 1
ATOM 704 C C . ARG A 1 86 ? 11.476 -1.946 -2.172 1.00 90.12 86 ARG A C 1
ATOM 706 O O . ARG A 1 86 ? 10.497 -2.570 -2.576 1.00 90.12 86 ARG A O 1
ATOM 713 N N . ARG A 1 87 ? 11.958 -0.862 -2.779 1.00 91.38 87 ARG A N 1
ATOM 714 C CA . ARG A 1 87 ? 11.426 -0.369 -4.052 1.00 91.38 87 ARG A CA 1
ATOM 715 C C . ARG A 1 87 ? 11.523 -1.473 -5.120 1.00 91.38 87 ARG A C 1
ATOM 717 O O . ARG A 1 87 ? 12.600 -2.059 -5.262 1.00 91.38 87 ARG A O 1
ATOM 724 N N . PRO A 1 88 ? 10.439 -1.784 -5.855 1.00 90.19 88 PRO A N 1
ATOM 725 C CA . PRO A 1 88 ? 10.470 -2.810 -6.886 1.00 90.19 88 PRO A CA 1
ATOM 726 C C . PRO A 1 88 ? 11.492 -2.489 -7.977 1.00 90.19 88 PRO A C 1
ATOM 728 O O . PRO A 1 88 ? 11.654 -1.339 -8.383 1.00 90.19 88 PRO A O 1
ATOM 731 N N . GLU A 1 89 ? 12.159 -3.518 -8.497 1.00 89.06 89 GLU A N 1
ATOM 732 C CA . GLU A 1 89 ? 13.259 -3.337 -9.450 1.00 89.06 89 GLU A CA 1
ATOM 733 C C . GLU A 1 89 ? 12.835 -2.608 -10.734 1.00 89.06 89 GLU A C 1
ATOM 735 O O . GLU A 1 89 ? 13.571 -1.760 -11.230 1.00 89.06 89 GLU A O 1
ATOM 740 N N . PHE A 1 90 ? 11.636 -2.885 -11.255 1.00 88.19 90 PHE A N 1
ATOM 741 C CA . PHE A 1 90 ? 11.130 -2.216 -12.457 1.00 88.19 90 PHE A CA 1
ATOM 742 C C . PHE A 1 90 ? 10.892 -0.713 -12.232 1.00 88.19 90 PHE A C 1
ATOM 744 O O . PHE A 1 90 ? 11.097 0.076 -13.149 1.00 88.19 90 PHE A O 1
ATOM 751 N N . VAL A 1 91 ? 10.552 -0.302 -11.003 1.00 90.56 91 VAL A N 1
ATOM 752 C CA . VAL A 1 91 ? 10.458 1.114 -10.616 1.00 90.56 91 VAL A CA 1
ATOM 753 C C . VAL A 1 91 ? 11.856 1.729 -10.551 1.00 90.56 91 VAL A C 1
ATOM 755 O O . VAL A 1 91 ? 12.088 2.784 -11.130 1.00 90.56 91 VAL A O 1
ATOM 758 N N . ILE A 1 92 ? 12.823 1.047 -9.921 1.00 90.69 92 ILE A N 1
ATOM 759 C CA . ILE A 1 92 ? 14.225 1.510 -9.849 1.00 90.69 92 ILE A CA 1
ATOM 760 C C . ILE A 1 92 ? 14.821 1.706 -11.250 1.00 90.69 92 ILE A C 1
ATOM 762 O O . ILE A 1 92 ? 15.555 2.661 -11.486 1.00 90.69 92 ILE A O 1
ATOM 766 N N . ARG A 1 93 ? 14.499 0.809 -12.186 1.00 89.94 93 ARG A N 1
ATOM 767 C CA . ARG A 1 93 ? 14.965 0.868 -13.578 1.00 89.94 93 ARG A CA 1
ATOM 768 C C . ARG A 1 93 ? 14.220 1.900 -14.437 1.00 89.94 93 ARG A C 1
ATOM 770 O O . ARG A 1 93 ? 14.537 2.010 -15.617 1.00 89.94 93 ARG A O 1
ATOM 777 N N . GLY A 1 94 ? 13.245 2.626 -13.883 1.00 89.12 94 GLY A N 1
ATOM 778 C CA . GLY A 1 94 ? 12.445 3.609 -14.622 1.00 89.12 94 GLY A CA 1
ATOM 779 C C . GLY A 1 94 ? 11.529 2.987 -15.680 1.00 89.12 94 GLY A C 1
ATOM 780 O O . GLY A 1 94 ? 11.195 3.639 -16.661 1.00 89.12 94 GLY A O 1
ATOM 781 N N . LEU A 1 95 ? 11.167 1.712 -15.512 1.00 88.69 95 LEU A N 1
ATOM 782 C CA . LEU A 1 95 ? 10.294 0.975 -16.432 1.00 88.69 95 LEU A CA 1
ATOM 783 C C . LEU A 1 95 ? 8.820 1.051 -16.020 1.00 88.69 95 LEU A C 1
ATOM 785 O O . LEU A 1 95 ? 7.951 0.660 -16.791 1.00 88.69 95 LEU A O 1
ATOM 789 N N . ALA A 1 96 ? 8.540 1.495 -14.795 1.00 91.00 96 ALA A N 1
ATOM 790 C CA . ALA A 1 96 ? 7.182 1.606 -14.289 1.00 91.00 96 ALA A CA 1
ATOM 791 C C . ALA A 1 96 ? 6.389 2.683 -15.036 1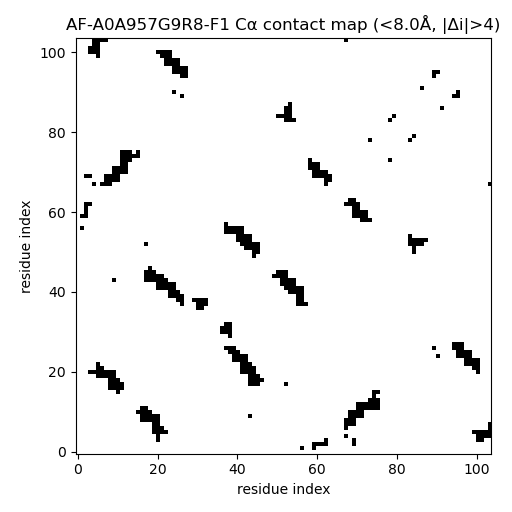.00 91.00 96 ALA A C 1
ATOM 793 O O . ALA A 1 96 ? 6.899 3.772 -15.298 1.00 91.00 96 ALA A O 1
ATOM 794 N N . GLN A 1 97 ? 5.117 2.395 -15.300 1.00 91.00 97 GLN A N 1
ATOM 795 C CA . GLN A 1 97 ? 4.135 3.430 -15.591 1.00 91.00 97 GLN A CA 1
ATOM 796 C C . GLN A 1 97 ? 3.662 3.996 -14.252 1.00 91.00 97 GLN A C 1
ATOM 798 O O . GLN A 1 97 ? 2.868 3.375 -13.544 1.00 91.00 97 GLN A O 1
ATOM 803 N N . GLU A 1 98 ? 4.227 5.138 -13.876 1.00 91.62 98 GLU A N 1
ATOM 804 C CA . GLU A 1 98 ? 3.840 5.875 -12.678 1.00 91.62 98 GLU A CA 1
ATOM 805 C C . GLU A 1 98 ? 2.563 6.675 -12.944 1.00 91.62 98 GLU A C 1
ATOM 807 O O . GLU A 1 98 ? 2.451 7.367 -13.959 1.00 91.62 98 GLU A O 1
ATOM 812 N N . GLN A 1 99 ? 1.592 6.557 -12.042 1.00 89.75 99 GLN A N 1
ATOM 813 C CA . GLN A 1 99 ? 0.327 7.282 -12.097 1.00 89.75 99 GLN A CA 1
ATOM 814 C C . GLN A 1 99 ? 0.047 7.922 -10.738 1.00 89.75 99 GLN A C 1
ATOM 816 O O . GLN A 1 99 ? 0.334 7.346 -9.682 1.00 89.75 99 GLN A O 1
ATOM 821 N N . GLU A 1 100 ? -0.545 9.112 -10.771 1.00 90.50 100 GLU A N 1
ATOM 822 C CA . GLU A 1 100 ? -1.083 9.740 -9.572 1.00 90.50 100 GLU A CA 1
ATOM 823 C C . GLU A 1 100 ? -2.328 8.983 -9.105 1.00 90.50 100 GLU A C 1
ATOM 825 O O . GLU A 1 100 ? -3.167 8.559 -9.908 1.00 90.50 100 GLU A O 1
ATOM 830 N N . LEU A 1 101 ? -2.458 8.824 -7.788 1.00 90.75 101 LEU A N 1
ATOM 831 C CA . LEU A 1 101 ? -3.697 8.331 -7.206 1.00 90.75 101 LEU A CA 1
ATOM 832 C C . LEU A 1 101 ? -4.798 9.397 -7.329 1.00 90.75 101 LEU A C 1
ATOM 834 O O . LEU A 1 101 ? -4.514 10.594 -7.240 1.00 90.75 101 LEU A O 1
ATOM 838 N N . PRO A 1 102 ? -6.068 8.989 -7.507 1.00 88.88 102 PRO A N 1
ATOM 839 C CA . PRO A 1 102 ? -7.181 9.929 -7.561 1.00 88.88 102 PRO A CA 1
ATOM 840 C C . PRO A 1 102 ? -7.292 10.732 -6.261 1.00 88.88 102 PRO A C 1
ATOM 842 O O . PRO A 1 102 ? -6.936 10.253 -5.185 1.00 88.88 102 PRO A O 1
ATOM 845 N N . ALA A 1 103 ? -7.822 11.951 -6.352 1.00 85.50 103 ALA A N 1
ATOM 846 C CA . ALA A 1 103 ? -8.066 12.778 -5.176 1.00 85.50 103 ALA A CA 1
ATOM 847 C C . ALA A 1 103 ? -9.118 12.149 -4.236 1.00 85.50 103 ALA A C 1
ATOM 849 O O . ALA A 1 103 ? -10.080 11.525 -4.692 1.00 85.50 103 ALA A O 1
ATOM 850 N N . GLY A 1 104 ? -8.869 12.328 -2.932 1.00 68.75 104 GLY A N 1
ATOM 851 C CA . GLY A 1 104 ? -9.571 11.774 -1.764 1.00 68.75 104 GLY A CA 1
ATOM 852 C C . GLY A 1 104 ? -11.041 12.100 -1.623 1.00 68.75 104 GLY A C 1
ATOM 853 O O . GLY A 1 104 ? -11.385 13.293 -1.755 1.00 68.75 104 GLY A O 1
#

Solvent-accessible surface area (backbone atoms only — not comparable to full-atom values): 5723 Å² total; per-residue (Å²): 131,80,56,65,29,34,63,23,35,37,25,25,60,74,71,47,79,61,27,28,30,54,43,34,37,32,52,83,61,90,58,42,61,93,77,71,36,58,47,34,31,35,34,27,44,17,80,93,76,75,43,54,33,42,45,48,57,89,38,57,46,67,46,46,92,88,67,55,34,25,34,26,75,46,39,62,71,52,51,68,71,67,49,24,66,49,80,55,65,52,54,76,71,68,55,37,52,74,41,81,42,50,83,109

Nearest PDB structures (foldseek):
  7cq1-assembly1_A  TM=6.738E-01  e=1.714E-01  Mycobacterium tuberculosis H37Rv
  2bum-assembly1_A  TM=3.136E-01  e=1.956E+00  Acinetobacter baylyi ADP1
  8p19-assembly1_A  TM=3.608E-01  e=4.155E+00  Homo sapiens
  6cpm-assembly1_C  TM=3.145E-01  e=3.921E+00  Homo sapiens